Protein AF-A0A7C2EFR4-F1 (afdb_monomer_lite)

Radius of gyration: 9.46 Å; chains: 1; bounding box: 23×19×20 Å

Sequence (40 aa):
MRTPDAIHLACAIVHRCESFLTNDHRLDRVPDIPTEVLAP

pLDDT: mean 91.62, std 6.88, range [66.62, 98.25]

Structure (mmCIF, N/CA/C/O backbone):
data_AF-A0A7C2EFR4-F1
#
_entry.id   AF-A0A7C2EFR4-F1
#
loop_
_atom_site.group_PDB
_atom_site.id
_atom_site.type_symbol
_atom_site.label_atom_id
_atom_site.label_alt_id
_atom_site.label_comp_id
_atom_site.label_asym_id
_atom_site.label_entity_id
_atom_site.label_seq_id
_atom_site.pdbx_PDB_ins_code
_atom_site.Cartn_x
_atom_site.Cartn_y
_atom_site.Cartn_z
_atom_site.occupancy
_atom_site.B_iso_or_equiv
_atom_site.auth_seq_id
_atom_site.auth_comp_id
_atom_site.auth_asym_id
_atom_site.auth_atom_id
_atom_site.pdbx_PDB_model_num
ATOM 1 N N . MET A 1 1 ? -6.377 -2.151 -12.945 1.00 71.75 1 MET A N 1
ATOM 2 C CA . MET A 1 1 ? -6.441 -2.869 -11.665 1.00 71.75 1 MET A CA 1
ATOM 3 C C . MET A 1 1 ? -6.537 -4.340 -11.959 1.00 71.75 1 MET A C 1
ATOM 5 O O . MET A 1 1 ? -7.483 -4.780 -12.610 1.00 71.75 1 MET A O 1
ATOM 9 N N . ARG A 1 2 ? -5.489 -5.049 -11.576 1.00 88.06 2 ARG A N 1
ATOM 10 C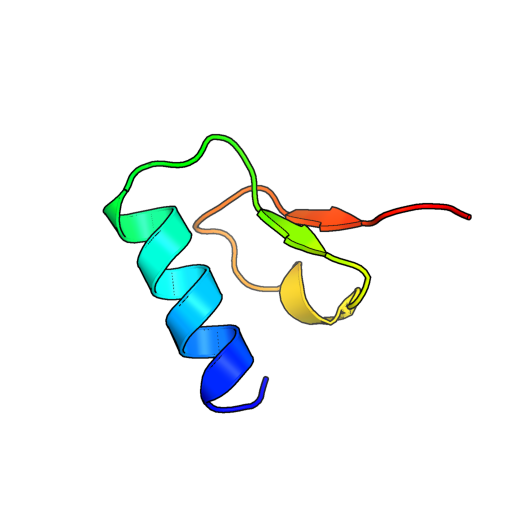 CA . ARG A 1 2 ? -5.413 -6.502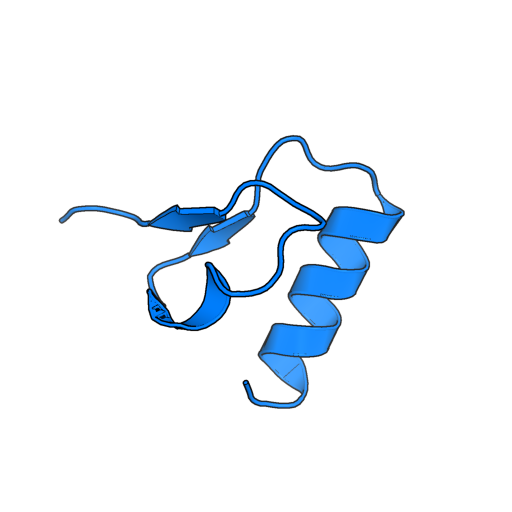 -11.583 1.00 88.06 2 ARG A CA 1
ATOM 11 C C . ARG A 1 2 ? -5.778 -7.001 -10.184 1.00 88.06 2 ARG A C 1
ATOM 13 O O . ARG A 1 2 ? -5.809 -6.221 -9.234 1.00 88.06 2 ARG A O 1
ATOM 20 N N . THR A 1 3 ? -6.055 -8.294 -10.059 1.00 91.19 3 THR A N 1
ATOM 21 C CA . THR A 1 3 ? -6.418 -8.915 -8.777 1.00 91.19 3 THR A CA 1
ATOM 22 C C . THR A 1 3 ? -5.405 -8.635 -7.654 1.00 91.19 3 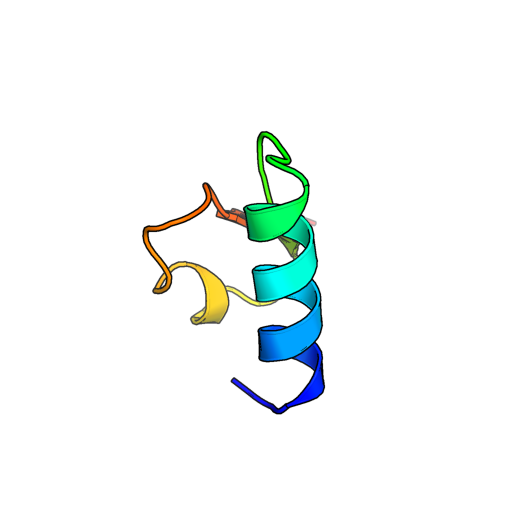THR A C 1
ATOM 24 O O . THR A 1 3 ? -5.852 -8.295 -6.562 1.00 91.19 3 THR A O 1
ATOM 27 N N . PRO A 1 4 ? -4.073 -8.679 -7.882 1.00 93.38 4 PRO A N 1
ATOM 28 C CA . PRO A 1 4 ? -3.102 -8.342 -6.838 1.00 93.38 4 PRO A CA 1
ATOM 29 C C . PRO A 1 4 ? -3.214 -6.894 -6.347 1.00 93.38 4 PRO A C 1
ATOM 31 O O . PRO A 1 4 ? -3.244 -6.673 -5.141 1.00 93.38 4 PRO A O 1
ATOM 34 N N . ASP A 1 5 ? -3.353 -5.922 -7.258 1.00 91.06 5 ASP A N 1
ATOM 35 C CA . ASP A 1 5 ? -3.471 -4.503 -6.892 1.00 91.06 5 ASP A CA 1
ATOM 36 C C . ASP A 1 5 ? -4.686 -4.274 -5.985 1.00 91.06 5 ASP A C 1
ATOM 38 O O . ASP A 1 5 ? -4.588 -3.598 -4.967 1.00 91.06 5 ASP A O 1
ATOM 42 N N . ALA A 1 6 ? -5.824 -4.888 -6.331 1.00 93.50 6 ALA A N 1
ATOM 43 C CA . ALA A 1 6 ? -7.052 -4.778 -5.552 1.00 93.50 6 ALA A CA 1
ATOM 44 C C . ALA A 1 6 ? -6.905 -5.386 -4.148 1.00 93.50 6 ALA A C 1
ATOM 46 O O . ALA A 1 6 ? -7.385 -4.802 -3.180 1.00 93.50 6 ALA A O 1
ATOM 47 N N . ILE A 1 7 ? -6.227 -6.534 -4.026 1.00 95.88 7 ILE A N 1
ATOM 48 C CA . ILE A 1 7 ? -5.989 -7.189 -2.731 1.00 95.88 7 ILE A CA 1
ATOM 49 C C . ILE A 1 7 ? -5.062 -6.342 -1.856 1.00 95.88 7 ILE A C 1
ATOM 51 O O . ILE A 1 7 ? -5.352 -6.154 -0.676 1.00 95.88 7 ILE A O 1
ATOM 55 N N . HIS A 1 8 ? -3.973 -5.808 -2.413 1.00 95.12 8 HIS A N 1
ATOM 56 C CA . HIS A 1 8 ? -3.062 -4.948 -1.657 1.00 95.12 8 HIS A CA 1
ATOM 57 C C . HIS A 1 8 ? -3.759 -3.678 -1.171 1.00 95.12 8 HIS A C 1
ATOM 59 O O . HIS A 1 8 ? -3.618 -3.314 -0.003 1.00 95.12 8 HIS A O 1
ATOM 65 N N . LEU A 1 9 ? -4.565 -3.052 -2.030 1.00 95.00 9 LEU A N 1
ATOM 66 C CA . LEU A 1 9 ? -5.303 -1.851 -1.662 1.00 95.00 9 LEU A CA 1
ATOM 67 C C . LEU A 1 9 ? -6.353 -2.136 -0.579 1.00 95.00 9 LEU A C 1
ATOM 69 O O . LEU A 1 9 ? -6.424 -1.424 0.418 1.00 95.00 9 LEU A O 1
ATOM 73 N N . ALA A 1 10 ? -7.118 -3.223 -0.730 1.00 95.75 10 ALA A N 1
ATOM 74 C CA . ALA A 1 10 ? -8.086 -3.655 0.275 1.00 95.75 10 ALA A CA 1
ATOM 75 C C . ALA A 1 10 ? -7.411 -3.944 1.622 1.00 95.75 10 ALA A C 1
ATOM 77 O O . ALA A 1 10 ? -7.936 -3.567 2.666 1.00 95.75 10 ALA A O 1
ATOM 78 N N . CYS A 1 11 ? -6.230 -4.567 1.609 1.00 97.50 11 CYS A N 1
ATOM 79 C CA . CYS A 1 11 ? -5.452 -4.813 2.817 1.00 97.50 11 CYS A CA 1
ATOM 80 C C . CYS A 1 11 ? -5.069 -3.500 3.516 1.00 97.50 11 CYS A C 1
ATOM 82 O O . CYS A 1 11 ? -5.300 -3.374 4.720 1.00 97.50 11 CYS A O 1
ATOM 84 N N . ALA A 1 12 ? -4.555 -2.516 2.770 1.00 97.19 12 ALA A N 1
ATOM 85 C CA . ALA A 1 12 ? -4.173 -1.211 3.310 1.00 97.19 12 ALA A CA 1
ATOM 86 C C . ALA A 1 12 ? -5.372 -0.456 3.910 1.00 97.19 12 ALA A C 1
ATOM 88 O O . ALA A 1 12 ? -5.278 0.077 5.015 1.00 97.19 12 ALA A O 1
ATOM 89 N N . ILE A 1 13 ? -6.526 -0.494 3.235 1.00 96.69 13 ILE A N 1
ATOM 90 C CA . ILE A 1 13 ? -7.780 0.093 3.727 1.00 96.69 13 ILE A CA 1
ATOM 91 C C . ILE A 1 13 ? -8.238 -0.596 5.021 1.00 96.69 13 ILE A C 1
ATOM 93 O O . ILE A 1 13 ? -8.518 0.071 6.017 1.00 96.69 13 ILE A O 1
ATOM 97 N N . VAL A 1 14 ? 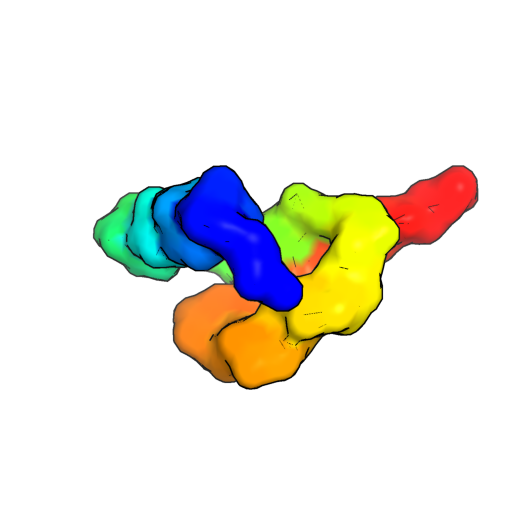-8.283 -1.934 5.043 1.00 98.25 14 VAL A N 1
ATOM 98 C CA . VAL A 1 14 ? -8.730 -2.718 6.212 1.00 98.25 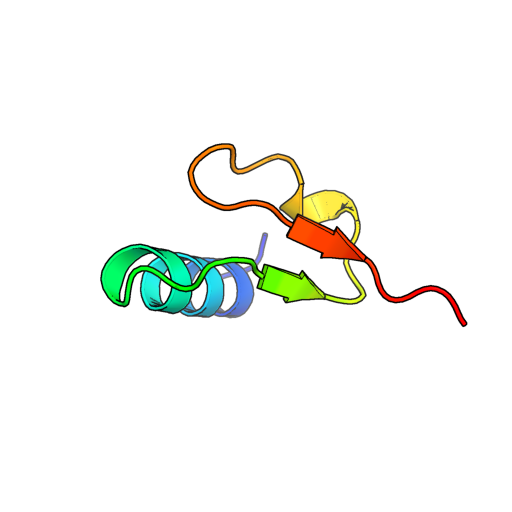14 VAL A CA 1
ATOM 99 C C . VAL A 1 14 ? -7.844 -2.468 7.434 1.00 98.25 14 VAL A C 1
ATOM 101 O O . VAL A 1 14 ? -8.353 -2.368 8.550 1.00 98.25 14 VAL A O 1
ATOM 104 N N . HIS A 1 15 ? -6.536 -2.318 7.230 1.00 98.06 15 HIS A N 1
ATOM 105 C CA . HIS A 1 15 ? -5.584 -2.027 8.303 1.00 98.06 15 HIS A CA 1
ATOM 106 C C . HIS A 1 15 ? -5.477 -0.535 8.638 1.00 98.06 15 HIS A C 1
ATOM 108 O O . HIS A 1 15 ? -4.716 -0.180 9.536 1.00 98.06 15 HIS A O 1
ATOM 114 N N . ARG A 1 16 ? -6.261 0.327 7.972 1.00 96.75 16 ARG A N 1
ATOM 115 C CA . ARG A 1 16 ? -6.267 1.786 8.161 1.00 96.75 16 ARG A CA 1
ATOM 116 C C . ARG A 1 16 ? -4.877 2.400 8.003 1.00 96.75 16 ARG A C 1
ATOM 118 O O . ARG A 1 16 ? -4.476 3.250 8.795 1.00 96.75 16 ARG A O 1
ATOM 125 N N . CYS A 1 17 ? -4.138 1.945 6.997 1.00 97.12 17 CYS A N 1
ATOM 126 C CA . CYS A 1 17 ? -2.906 2.608 6.599 1.00 97.12 17 CYS A CA 1
ATOM 127 C C . CYS A 1 17 ? -3.203 4.065 6.221 1.00 97.12 17 CYS A C 1
ATOM 129 O O . CYS A 1 17 ? -4.247 4.359 5.640 1.00 97.12 17 CYS A O 1
ATOM 131 N N . GLU A 1 18 ? -2.279 4.964 6.547 1.00 96.56 18 GLU A N 1
ATOM 132 C CA . GLU A 1 18 ? -2.439 6.396 6.272 1.00 96.56 18 GLU A CA 1
ATOM 133 C C . GLU A 1 18 ? -2.390 6.694 4.768 1.00 96.56 18 GLU A C 1
ATOM 135 O O . GLU A 1 18 ? -3.138 7.542 4.283 1.00 96.56 18 GLU A O 1
ATOM 140 N N . SER A 1 19 ? -1.557 5.961 4.025 1.00 95.12 19 SER A N 1
ATOM 141 C CA . SER A 1 19 ? -1.459 6.059 2.572 1.00 95.12 19 SER A CA 1
ATOM 142 C C . SER A 1 19 ? -1.015 4.748 1.920 1.00 95.12 19 SER A C 1
ATOM 144 O O . SER A 1 19 ? -0.503 3.830 2.571 1.00 95.12 19 SER A O 1
ATOM 146 N N . PHE A 1 20 ? -1.247 4.648 0.610 1.00 95.25 20 PHE A N 1
ATOM 147 C CA . PHE A 1 20 ? -0.791 3.559 -0.243 1.00 95.25 20 PHE A CA 1
ATOM 148 C C . PHE A 1 20 ? 0.280 4.067 -1.211 1.00 95.25 20 PHE A C 1
ATOM 150 O O . PHE A 1 20 ? -0.021 4.762 -2.183 1.00 95.25 20 PHE A O 1
ATOM 157 N N . LEU A 1 21 ? 1.533 3.704 -0.947 1.00 94.69 21 LEU A N 1
ATOM 158 C CA . LEU A 1 21 ? 2.668 4.060 -1.791 1.00 94.69 21 LEU A CA 1
ATOM 159 C C . LEU A 1 21 ? 2.755 3.121 -3.000 1.00 94.69 21 LEU A C 1
ATOM 161 O O . LEU A 1 21 ? 2.790 1.898 -2.849 1.00 94.69 21 LEU A O 1
ATOM 165 N N . THR A 1 22 ? 2.814 3.676 -4.205 1.00 92.62 22 THR A N 1
ATOM 166 C CA . THR A 1 22 ? 2.842 2.893 -5.446 1.00 92.62 22 THR A CA 1
ATOM 167 C C . THR A 1 22 ? 3.612 3.605 -6.554 1.00 92.62 22 THR A C 1
ATOM 169 O O . THR A 1 22 ? 3.860 4.801 -6.497 1.00 92.62 22 THR A O 1
ATOM 172 N N . ASN A 1 23 ? 3.997 2.872 -7.592 1.00 91.38 23 ASN A N 1
ATOM 173 C CA . ASN A 1 23 ? 4.488 3.426 -8.856 1.00 91.38 23 ASN A CA 1
ATOM 174 C C . ASN A 1 23 ? 3.413 3.408 -9.962 1.00 91.38 23 ASN A C 1
ATOM 176 O O . ASN A 1 23 ? 3.672 3.843 -11.083 1.00 91.38 23 ASN A O 1
ATOM 180 N N . ASP A 1 24 ? 2.215 2.887 -9.673 1.00 89.94 24 ASP A N 1
ATOM 181 C CA . ASP A 1 24 ? 1.101 2.844 -10.619 1.00 89.94 24 ASP A CA 1
ATOM 182 C C . ASP A 1 24 ? 0.117 3.994 -10.368 1.00 89.94 24 ASP A C 1
ATOM 184 O O . ASP A 1 24 ? -0.733 3.937 -9.477 1.00 89.94 24 ASP A O 1
ATOM 188 N N . HIS A 1 25 ? 0.185 5.014 -11.226 1.00 88.75 25 HIS A N 1
ATOM 189 C CA . HIS A 1 25 ? -0.721 6.167 -11.214 1.00 88.75 25 HIS A CA 1
ATOM 190 C C . HIS A 1 25 ? -2.202 5.794 -11.374 1.00 88.75 25 HIS A C 1
ATOM 192 O O . HIS A 1 25 ? -3.082 6.578 -11.037 1.00 88.75 25 HIS A O 1
ATOM 198 N N . ARG A 1 26 ? -2.523 4.600 -11.887 1.00 89.44 26 ARG A N 1
ATOM 199 C CA . ARG A 1 26 ? -3.913 4.176 -12.107 1.00 89.44 26 ARG A CA 1
ATOM 200 C C . ARG A 1 26 ? -4.645 3.830 -10.813 1.00 89.44 26 ARG A C 1
ATOM 202 O O . ARG A 1 26 ? -5.847 3.566 -10.878 1.00 89.44 26 ARG A O 1
ATOM 209 N N . LEU A 1 27 ? -3.940 3.740 -9.686 1.00 89.56 27 LEU A N 1
ATOM 210 C CA . LEU A 1 27 ? -4.519 3.396 -8.389 1.00 89.56 27 LEU A CA 1
ATOM 211 C C . LEU A 1 27 ? -5.104 4.600 -7.641 1.00 89.56 27 LEU A C 1
ATOM 213 O O . LEU A 1 27 ? -5.901 4.368 -6.739 1.00 89.56 27 LEU A O 1
ATOM 217 N N . ASP A 1 28 ? -4.845 5.840 -8.087 1.00 88.44 28 ASP A N 1
ATOM 218 C CA . ASP A 1 28 ? -5.440 7.054 -7.488 1.00 88.44 28 ASP A CA 1
ATOM 219 C C . ASP A 1 28 ? -6.980 7.074 -7.538 1.00 88.44 28 ASP A C 1
ATOM 221 O O . ASP A 1 28 ? -7.642 7.773 -6.776 1.00 88.44 28 ASP A O 1
ATOM 225 N N . ARG A 1 29 ? -7.560 6.255 -8.423 1.00 89.81 29 ARG A N 1
ATOM 226 C CA . ARG A 1 29 ? -8.999 6.177 -8.678 1.00 89.81 29 ARG A CA 1
ATOM 227 C C . ARG A 1 29 ? -9.801 5.564 -7.531 1.00 89.81 29 ARG A C 1
ATOM 229 O O . ARG A 1 29 ? -11.019 5.447 -7.658 1.00 89.81 29 ARG A O 1
ATOM 236 N N . VAL A 1 30 ? -9.137 5.064 -6.488 1.00 90.31 30 VAL A N 1
ATOM 237 C CA . VAL A 1 30 ? -9.791 4.475 -5.318 1.00 90.31 30 VAL A CA 1
ATOM 238 C C . VAL A 1 30 ? -9.755 5.490 -4.173 1.00 90.31 30 VAL A C 1
ATOM 240 O O . VAL A 1 30 ? -8.701 5.691 -3.578 1.00 90.31 30 VAL A O 1
ATOM 243 N N . PRO A 1 31 ? -10.889 6.142 -3.862 1.00 91.75 31 PRO A N 1
ATOM 244 C CA . PRO A 1 31 ? -10.922 7.290 -2.956 1.00 91.75 31 PRO A CA 1
ATOM 245 C C . PRO A 1 31 ? -10.801 6.913 -1.472 1.00 91.75 31 PRO A C 1
ATOM 247 O O . PRO A 1 31 ? -10.650 7.794 -0.631 1.00 91.75 31 PRO A O 1
ATOM 250 N N . ASP A 1 32 ? -10.893 5.624 -1.139 1.00 96.00 32 ASP A N 1
ATOM 251 C CA . ASP A 1 32 ? -10.917 5.113 0.234 1.00 96.00 32 ASP A CA 1
ATOM 252 C C . ASP A 1 32 ? -9.570 5.227 0.970 1.00 96.00 32 ASP A C 1
ATOM 254 O O . ASP A 1 32 ? -9.541 5.153 2.198 1.00 96.00 32 ASP A O 1
ATOM 258 N N . ILE A 1 33 ? -8.457 5.397 0.246 1.00 95.50 33 ILE A N 1
ATOM 259 C CA . ILE A 1 33 ? -7.122 5.586 0.826 1.00 95.50 33 ILE A CA 1
ATOM 260 C C . ILE A 1 33 ? -6.295 6.573 -0.017 1.00 95.50 33 ILE A C 1
ATOM 262 O O . ILE A 1 33 ? -6.275 6.456 -1.246 1.00 95.50 33 ILE A O 1
ATOM 266 N N . PRO A 1 34 ? -5.580 7.534 0.602 1.00 95.38 34 PRO A N 1
ATOM 267 C CA . PRO A 1 34 ? -4.647 8.395 -0.116 1.00 95.38 34 PRO A CA 1
ATOM 268 C C . PRO A 1 34 ? -3.595 7.562 -0.845 1.00 95.38 34 PRO A C 1
ATOM 270 O O . PRO A 1 34 ? -2.945 6.706 -0.247 1.00 95.38 34 PRO A O 1
ATOM 273 N N . THR A 1 35 ? -3.423 7.805 -2.141 1.00 94.06 35 THR A N 1
ATOM 274 C CA . THR A 1 35 ? -2.410 7.113 -2.941 1.00 94.06 35 THR A CA 1
ATOM 275 C C . THR A 1 35 ? -1.232 8.050 -3.169 1.00 94.06 35 THR A C 1
ATOM 277 O O . THR A 1 35 ? -1.408 9.149 -3.692 1.00 94.06 35 THR A O 1
ATOM 280 N N . GLU A 1 36 ? -0.031 7.622 -2.792 1.00 93.75 36 GLU A N 1
ATOM 281 C CA . GLU A 1 36 ? 1.204 8.371 -3.018 1.00 93.75 36 GLU A CA 1
ATOM 282 C C . GLU A 1 36 ? 1.984 7.709 -4.147 1.00 93.75 36 GLU A C 1
ATOM 284 O O . GLU A 1 36 ? 2.284 6.514 -4.089 1.00 93.75 36 GLU A O 1
ATOM 289 N N . VAL A 1 37 ? 2.305 8.474 -5.192 1.00 89.38 37 VAL A N 1
ATOM 290 C CA . VAL A 1 37 ? 3.099 7.948 -6.301 1.00 89.38 37 VAL A CA 1
ATOM 291 C C . VAL A 1 37 ? 4.566 8.286 -6.094 1.00 89.38 37 VAL A C 1
ATOM 293 O O . VAL A 1 37 ? 4.923 9.455 -5.951 1.00 89.38 37 VAL A O 1
ATOM 296 N N . LEU A 1 38 ? 5.416 7.261 -6.106 1.00 86.06 38 LEU A N 1
ATOM 297 C CA . LEU A 1 38 ? 6.864 7.434 -6.059 1.00 86.06 38 LEU A CA 1
ATOM 298 C C . LEU A 1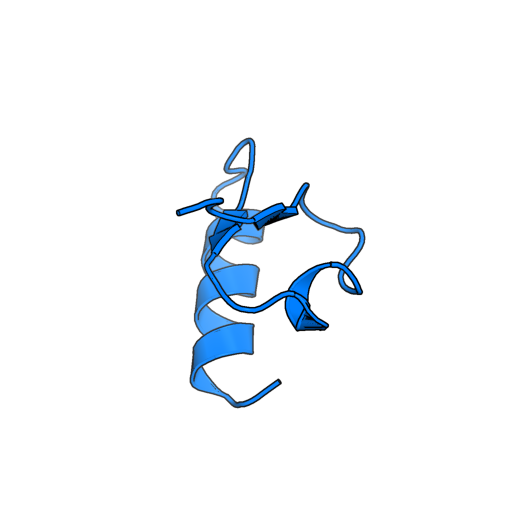 38 ? 7.340 8.191 -7.304 1.00 86.06 38 LEU A C 1
ATOM 300 O O . LEU A 1 38 ? 7.250 7.682 -8.423 1.00 86.06 38 LEU A O 1
ATOM 304 N N . ALA A 1 39 ? 7.858 9.401 -7.095 1.00 72.38 39 ALA A N 1
ATOM 305 C CA . ALA A 1 39 ? 8.671 10.091 -8.088 1.00 72.38 39 ALA A CA 1
ATOM 306 C C . ALA A 1 39 ? 10.074 9.441 -8.147 1.00 72.38 39 ALA A C 1
ATOM 308 O O . ALA A 1 39 ? 10.526 8.922 -7.122 1.00 72.38 39 ALA A O 1
ATOM 309 N N . PRO A 1 40 ? 10.736 9.427 -9.321 1.00 66.62 40 PRO A N 1
ATOM 310 C CA . PRO A 1 40 ? 12.101 8.921 -9.452 1.00 66.62 40 PRO A CA 1
ATOM 311 C C . PRO A 1 40 ? 13.112 9.677 -8.583 1.00 66.62 40 PRO A C 1
ATOM 313 O O . PRO A 1 40 ? 12.935 10.904 -8.397 1.00 66.62 40 PRO A O 1
#

Secondary structure (DSSP, 8-state):
--HHHHHHHHHHHHTT-S-EEES-GGGTT-TTS-EEE---

Foldseek 3Di:
DDPVLVVVVVVCLVVVPQAAEDCDPVSCPDPSHHYHHDDD